Protein AF-A0A938BK61-F1 (afdb_monomer_lite)

Radius of gyration: 13.6 Å; chains: 1; bounding box: 33×34×30 Å

Structure (mmCIF, N/CA/C/O backbone):
data_AF-A0A938BK61-F1
#
_entry.id   AF-A0A938BK61-F1
#
loop_
_atom_site.group_PDB
_atom_site.id
_atom_site.type_symbol
_atom_site.label_atom_id
_atom_site.label_alt_id
_atom_site.label_comp_id
_atom_site.label_asym_id
_atom_site.label_entity_id
_atom_site.label_seq_id
_atom_site.pdbx_PDB_ins_code
_atom_site.Cartn_x
_atom_site.Cartn_y
_atom_site.Cartn_z
_atom_site.occupancy
_atom_site.B_iso_or_equiv
_atom_site.auth_seq_id
_atom_site.auth_comp_id
_atom_site.auth_asym_id
_atom_site.auth_atom_id
_atom_site.pdbx_PDB_model_num
ATOM 1 N N . MET A 1 1 ? 12.232 5.520 17.835 1.00 48.09 1 MET A N 1
ATOM 2 C CA . MET A 1 1 ? 12.488 5.554 16.378 1.00 48.09 1 MET A CA 1
ATOM 3 C C . MET A 1 1 ? 11.717 4.420 15.729 1.00 48.09 1 MET A C 1
ATOM 5 O O . MET A 1 1 ? 11.919 3.278 16.124 1.00 48.09 1 MET A O 1
ATOM 9 N N . LEU A 1 2 ? 10.822 4.713 14.784 1.00 55.28 2 LEU A N 1
ATOM 10 C CA . LEU A 1 2 ? 10.229 3.673 13.938 1.00 55.28 2 LEU A CA 1
ATOM 11 C C . LEU A 1 2 ? 11.332 3.133 13.016 1.00 55.28 2 LEU A C 1
ATOM 13 O O . LEU A 1 2 ? 12.031 3.924 12.382 1.00 55.28 2 LEU A O 1
ATOM 17 N N . LYS A 1 3 ? 11.527 1.810 12.959 1.00 64.94 3 LYS A N 1
ATOM 18 C CA . LYS A 1 3 ? 12.423 1.212 11.958 1.00 64.94 3 LYS A CA 1
ATOM 19 C C . LYS A 1 3 ? 11.828 1.481 10.574 1.00 64.94 3 LYS A C 1
ATOM 21 O O . LYS A 1 3 ? 10.653 1.202 10.346 1.00 64.94 3 LYS A O 1
ATOM 26 N N . GLY A 1 4 ? 12.615 2.056 9.670 1.00 68.25 4 GLY A N 1
ATOM 27 C CA . GLY A 1 4 ? 12.220 2.155 8.269 1.00 68.25 4 GLY A CA 1
ATOM 28 C C . GLY A 1 4 ? 12.313 0.779 7.620 1.00 68.25 4 GLY A C 1
ATOM 29 O O . GLY A 1 4 ? 13.311 0.086 7.811 1.00 68.25 4 GLY A O 1
ATOM 30 N N . HIS A 1 5 ? 11.280 0.383 6.880 1.00 81.81 5 HIS A N 1
ATOM 31 C CA . HIS A 1 5 ? 11.381 -0.765 5.985 1.00 81.81 5 HIS A CA 1
ATOM 32 C C . HIS A 1 5 ? 11.892 -0.272 4.632 1.00 81.81 5 HIS A C 1
ATOM 34 O O . HIS A 1 5 ? 11.636 0.868 4.234 1.00 81.81 5 HIS A O 1
ATOM 40 N N . GLN A 1 6 ? 12.642 -1.117 3.938 1.00 83.50 6 GLN A N 1
ATOM 41 C CA . GLN A 1 6 ? 13.102 -0.835 2.587 1.00 83.50 6 GLN A CA 1
ATOM 42 C C . GLN A 1 6 ? 12.177 -1.526 1.592 1.00 83.50 6 GLN A C 1
ATOM 44 O O . GLN A 1 6 ? 11.840 -2.698 1.758 1.00 83.50 6 GLN A O 1
ATOM 49 N N . LEU A 1 7 ? 11.771 -0.789 0.564 1.00 82.56 7 LEU A N 1
ATOM 50 C CA . LEU A 1 7 ? 11.219 -1.367 -0.648 1.00 82.56 7 LEU A CA 1
ATOM 51 C C . LEU A 1 7 ? 12.375 -1.572 -1.624 1.00 82.56 7 LEU A C 1
ATOM 53 O O . LEU A 1 7 ? 13.109 -0.628 -1.908 1.00 82.56 7 LEU A O 1
ATOM 57 N N . ALA A 1 8 ? 12.542 -2.801 -2.097 1.00 86.44 8 ALA A N 1
ATOM 58 C CA . ALA A 1 8 ? 13.594 -3.182 -3.026 1.00 86.44 8 ALA A CA 1
ATOM 59 C C . ALA A 1 8 ? 12.964 -3.732 -4.307 1.00 86.44 8 ALA A C 1
ATOM 61 O O . ALA A 1 8 ? 12.078 -4.588 -4.257 1.00 86.44 8 ALA A O 1
ATOM 62 N N . TRP A 1 9 ? 13.428 -3.231 -5.447 1.00 84.12 9 TRP A N 1
ATOM 63 C CA . TRP A 1 9 ? 13.037 -3.702 -6.767 1.00 84.12 9 TRP A CA 1
ATOM 64 C C . TRP A 1 9 ? 14.141 -4.584 -7.311 1.00 84.12 9 TRP A C 1
ATOM 66 O O . TRP A 1 9 ? 15.304 -4.181 -7.344 1.00 84.12 9 TRP A O 1
ATOM 76 N N . TYR A 1 10 ? 13.754 -5.767 -7.767 1.00 87.00 10 TYR A N 1
ATOM 77 C CA . TYR A 1 10 ? 14.651 -6.717 -8.398 1.00 87.00 10 TYR A CA 1
ATOM 78 C C . TYR A 1 10 ? 14.244 -6.901 -9.855 1.00 87.00 10 TYR A C 1
ATOM 80 O O . TYR A 1 10 ? 13.053 -6.963 -10.172 1.00 87.00 10 TYR A O 1
ATOM 88 N N . GLY A 1 11 ? 15.233 -6.974 -10.740 1.00 85.06 11 GLY A N 1
ATOM 89 C CA . GLY A 1 11 ? 15.025 -7.339 -12.132 1.00 85.06 11 GLY A CA 1
ATOM 90 C C . GLY A 1 11 ? 14.527 -8.777 -12.253 1.00 85.06 11 GLY A C 1
ATOM 91 O O . GLY A 1 11 ? 14.578 -9.562 -11.304 1.00 85.06 11 GLY A O 1
ATOM 92 N N . SER A 1 12 ? 14.088 -9.162 -13.452 1.00 86.81 12 SER A N 1
ATOM 93 C CA . SER A 1 12 ? 13.727 -10.559 -13.739 1.00 86.81 12 SER A CA 1
ATOM 94 C C . SER A 1 12 ? 14.910 -11.525 -13.590 1.00 86.81 12 SER A C 1
ATOM 96 O O . SER A 1 12 ? 14.708 -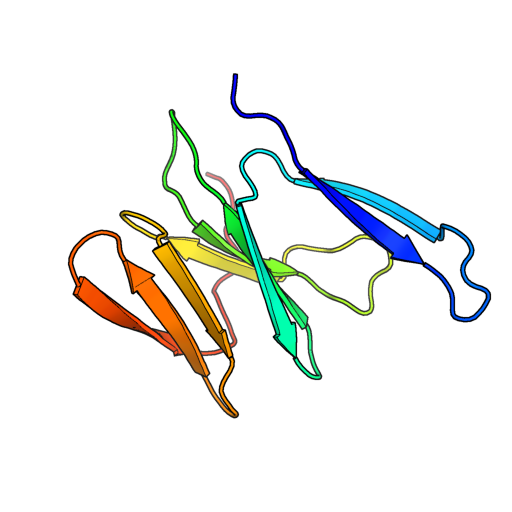12.726 -13.463 1.00 86.81 12 SER A O 1
ATOM 98 N N . ASP A 1 13 ? 16.138 -11.004 -13.605 1.00 92.56 13 ASP A N 1
ATOM 99 C CA . ASP A 1 13 ? 17.377 -11.728 -13.319 1.00 92.56 13 ASP A CA 1
ATOM 100 C C . ASP A 1 13 ? 17.688 -11.838 -11.812 1.00 92.56 13 ASP A C 1
ATOM 102 O O . ASP A 1 13 ? 18.728 -12.375 -11.433 1.00 92.56 13 ASP A O 1
ATOM 106 N N . GLY A 1 14 ? 16.804 -11.325 -10.951 1.00 90.62 14 GLY A N 1
ATOM 107 C CA . GLY A 1 14 ? 16.951 -11.337 -9.499 1.00 90.62 14 GLY A CA 1
ATOM 108 C C . GLY A 1 14 ? 17.962 -10.327 -8.961 1.00 90.62 14 GLY A C 1
ATOM 109 O O . GLY A 1 14 ? 18.261 -10.357 -7.768 1.00 90.62 14 GLY A O 1
ATOM 110 N N . LYS A 1 15 ? 18.505 -9.430 -9.794 1.00 92.06 15 LYS A N 1
ATOM 111 C CA . LYS A 1 15 ? 19.443 -8.401 -9.330 1.00 92.06 15 LYS A CA 1
ATOM 112 C C . LYS A 1 15 ? 18.710 -7.183 -8.813 1.00 92.06 15 LYS A C 1
ATOM 114 O O . LYS A 1 15 ? 17.706 -6.767 -9.382 1.00 92.06 15 LYS A O 1
ATOM 119 N N . LEU A 1 16 ? 19.251 -6.592 -7.755 1.00 88.81 16 LEU A N 1
ATOM 120 C CA . LEU A 1 16 ? 18.742 -5.345 -7.215 1.00 88.81 16 LEU A CA 1
ATOM 121 C C . LEU A 1 16 ? 18.873 -4.228 -8.259 1.00 88.81 16 LEU A C 1
ATOM 123 O O . LEU A 1 16 ? 19.964 -3.961 -8.758 1.00 88.81 16 LEU A O 1
ATOM 127 N N . VAL A 1 17 ? 17.752 -3.584 -8.566 1.00 87.31 17 VAL A N 1
ATOM 128 C CA . VAL A 1 17 ? 17.658 -2.445 -9.487 1.00 87.31 17 VAL A CA 1
ATOM 129 C C . VAL A 1 17 ? 17.591 -1.138 -8.706 1.00 87.31 17 VAL A C 1
ATOM 131 O O . VAL A 1 17 ? 18.259 -0.175 -9.066 1.00 87.31 17 VAL A O 1
ATOM 134 N N . GLN A 1 18 ? 16.798 -1.109 -7.632 1.00 84.00 18 GLN A N 1
ATOM 135 C CA . GLN A 1 18 ? 16.612 0.069 -6.790 1.00 84.00 18 GLN A CA 1
ATOM 136 C C . GLN A 1 18 ? 16.239 -0.340 -5.368 1.00 84.00 18 GLN A C 1
ATOM 138 O O . GLN A 1 18 ? 15.505 -1.306 -5.169 1.00 84.00 18 GLN A O 1
ATOM 143 N N . GLU A 1 19 ? 16.638 0.476 -4.393 1.00 85.38 19 GLU A N 1
ATOM 144 C CA . GLU A 1 19 ? 16.052 0.479 -3.053 1.00 85.38 19 GLU A CA 1
ATOM 145 C C . GLU A 1 19 ? 15.491 1.852 -2.694 1.00 85.38 19 GLU A C 1
ATOM 147 O O . GLU A 1 19 ? 16.009 2.897 -3.101 1.00 85.38 19 GLU A O 1
ATOM 152 N N . ARG A 1 20 ? 14.430 1.852 -1.891 1.00 81.38 20 ARG A N 1
ATOM 153 C CA . ARG A 1 20 ? 13.843 3.053 -1.309 1.00 81.38 20 ARG A CA 1
ATOM 154 C C . ARG A 1 20 ? 13.502 2.801 0.146 1.00 81.38 20 ARG A C 1
ATOM 156 O O . ARG A 1 20 ? 12.763 1.875 0.475 1.00 81.38 20 ARG A O 1
ATOM 163 N N . LEU A 1 21 ? 13.986 3.674 1.021 1.00 84.31 21 LEU A N 1
ATOM 164 C CA . LEU A 1 21 ? 13.539 3.688 2.405 1.00 84.31 21 LEU A CA 1
ATOM 165 C C . LEU A 1 21 ? 12.101 4.217 2.469 1.00 84.31 21 LEU A C 1
ATOM 167 O O . LEU A 1 21 ? 11.812 5.304 1.966 1.00 84.31 21 LEU A O 1
ATOM 171 N N . LEU A 1 22 ? 11.219 3.465 3.124 1.00 83.19 22 LEU A N 1
ATOM 172 C CA . LEU A 1 22 ? 9.858 3.875 3.454 1.00 83.19 22 LEU A CA 1
ATOM 173 C C . LEU A 1 22 ? 9.722 3.935 4.983 1.00 83.19 22 LEU A C 1
ATOM 175 O O . LEU A 1 22 ? 9.396 2.930 5.630 1.00 83.19 22 LEU A O 1
ATOM 179 N N . PRO A 1 23 ? 10.014 5.099 5.596 1.00 83.50 23 PRO A N 1
ATOM 180 C CA . PRO A 1 23 ? 9.867 5.283 7.031 1.00 83.50 23 PRO A CA 1
ATOM 181 C C . PRO A 1 23 ? 8.449 4.944 7.484 1.00 83.50 23 PRO A C 1
ATOM 183 O O . PRO A 1 23 ? 7.469 5.382 6.884 1.00 83.50 23 PRO A O 1
ATOM 186 N N . GLY A 1 24 ? 8.347 4.138 8.539 1.00 87.31 24 GLY A N 1
ATOM 187 C CA . GLY A 1 24 ? 7.057 3.777 9.111 1.00 87.31 24 GLY A CA 1
ATOM 188 C C . GLY A 1 24 ? 6.213 2.826 8.263 1.00 87.31 24 GLY A C 1
ATOM 189 O O . GLY A 1 24 ? 5.094 2.541 8.664 1.00 87.31 24 GLY A O 1
ATOM 190 N N . ALA A 1 25 ? 6.689 2.300 7.131 1.00 89.00 25 ALA A N 1
ATOM 191 C CA . ALA A 1 25 ? 5.953 1.254 6.419 1.00 89.00 25 ALA A CA 1
ATOM 192 C C . ALA A 1 25 ? 5.727 0.028 7.327 1.00 89.00 25 ALA A C 1
ATOM 194 O O . ALA A 1 25 ? 6.634 -0.362 8.060 1.00 89.00 25 ALA A O 1
ATOM 195 N N . THR A 1 26 ? 4.532 -0.568 7.308 1.00 89.69 26 THR A N 1
ATOM 196 C CA . THR A 1 26 ? 4.167 -1.696 8.200 1.00 89.69 26 THR A CA 1
ATOM 197 C C . THR A 1 26 ? 3.514 -2.877 7.494 1.00 89.69 26 THR A C 1
ATOM 199 O O . THR A 1 26 ? 3.612 -4.008 7.981 1.00 89.69 26 THR A O 1
ATOM 202 N N . LYS A 1 27 ? 2.803 -2.628 6.394 1.00 91.06 27 LYS A N 1
ATOM 203 C CA . LYS A 1 27 ? 2.077 -3.627 5.601 1.00 91.06 27 LYS A CA 1
ATOM 204 C C . LYS A 1 27 ? 2.049 -3.187 4.148 1.00 91.06 27 LYS A C 1
ATOM 206 O O . LYS A 1 27 ? 2.105 -1.988 3.865 1.00 91.06 27 LYS A O 1
ATOM 211 N N . MET A 1 28 ? 1.909 -4.154 3.249 1.00 92.19 28 MET A N 1
ATOM 212 C CA . MET A 1 28 ? 1.784 -3.885 1.827 1.00 92.19 28 MET A CA 1
ATOM 213 C C . MET A 1 28 ? 0.831 -4.856 1.139 1.00 92.19 28 MET A C 1
ATOM 215 O O . MET A 1 28 ? 0.652 -5.984 1.592 1.00 92.19 28 MET A O 1
ATOM 219 N N . ALA A 1 29 ? 0.275 -4.408 0.022 1.00 94.12 29 ALA A N 1
ATOM 220 C CA . ALA A 1 29 ? -0.432 -5.234 -0.943 1.00 94.12 29 ALA A CA 1
ATOM 221 C C . ALA A 1 29 ? -0.088 -4.752 -2.358 1.00 94.12 29 ALA A C 1
ATOM 223 O O . ALA A 1 29 ? 0.322 -3.60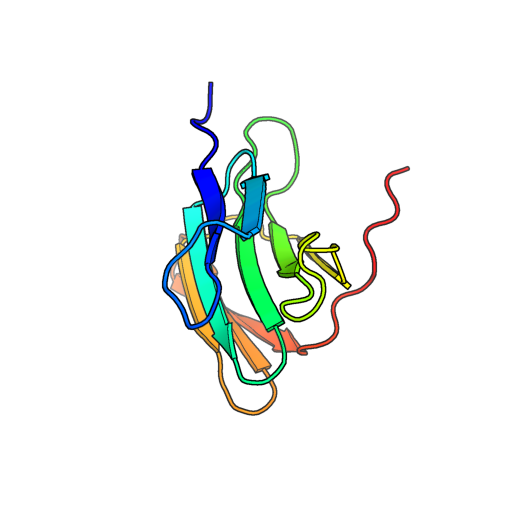8 -2.553 1.00 94.12 29 ALA A O 1
ATOM 224 N N . VAL A 1 30 ? -0.225 -5.626 -3.349 1.00 91.69 30 VAL A N 1
ATOM 225 C CA . VAL A 1 30 ? 0.136 -5.329 -4.740 1.00 91.69 30 VAL A CA 1
ATOM 226 C C . VAL A 1 30 ? -1.000 -5.707 -5.673 1.00 91.69 30 VAL A C 1
ATOM 228 O O . VAL A 1 30 ? -1.728 -6.664 -5.411 1.00 91.69 30 VAL A O 1
ATOM 231 N N . ASP A 1 31 ? -1.138 -4.965 -6.766 1.00 90.62 31 ASP A N 1
ATOM 232 C CA . ASP A 1 31 ? -2.038 -5.314 -7.861 1.00 90.62 31 ASP A CA 1
ATOM 233 C C . ASP A 1 31 ? -1.362 -5.161 -9.235 1.00 90.62 31 ASP A C 1
ATOM 235 O O . ASP A 1 31 ? -0.145 -4.961 -9.373 1.00 90.62 31 ASP A O 1
ATOM 239 N N . SER A 1 32 ? -2.161 -5.306 -10.290 1.00 87.31 32 SER A N 1
ATOM 240 C CA . SER A 1 32 ? -1.717 -5.161 -11.674 1.00 87.31 32 SER A CA 1
ATOM 241 C C . SER A 1 32 ? -1.183 -3.771 -12.006 1.00 87.31 32 SER A C 1
ATOM 243 O O . SER A 1 32 ? -0.484 -3.652 -13.008 1.00 87.31 32 SER A O 1
ATOM 245 N N . ASP A 1 33 ? -1.398 -2.758 -11.166 1.00 84.62 33 ASP A N 1
ATOM 246 C CA . ASP A 1 33 ? -1.134 -1.361 -11.510 1.00 84.62 33 ASP A CA 1
ATOM 247 C C . ASP A 1 33 ? -0.322 -0.601 -10.452 1.00 84.62 33 ASP A C 1
ATOM 249 O O . ASP A 1 33 ? 0.075 0.537 -10.693 1.00 84.62 33 ASP A O 1
ATOM 253 N N . GLY A 1 34 ? -0.052 -1.173 -9.278 1.00 88.25 34 GLY A N 1
ATOM 254 C CA . GLY A 1 34 ? 0.743 -0.493 -8.260 1.00 88.25 34 GLY A CA 1
ATOM 255 C C . GLY A 1 34 ? 1.084 -1.321 -7.028 1.00 88.25 34 GLY A C 1
ATOM 256 O O . GLY A 1 34 ? 0.669 -2.469 -6.861 1.00 88.25 34 GLY A O 1
ATOM 257 N N . VAL A 1 35 ? 1.860 -0.686 -6.150 1.00 91.31 35 VAL A N 1
ATOM 258 C CA . VAL A 1 35 ? 2.160 -1.180 -4.802 1.00 91.31 35 VAL A CA 1
ATOM 259 C C . VAL A 1 35 ? 1.465 -0.270 -3.802 1.00 91.31 35 VAL A C 1
ATOM 261 O O . VAL A 1 35 ? 1.585 0.950 -3.881 1.00 91.31 35 VAL A O 1
ATOM 264 N N . TRP A 1 36 ? 0.753 -0.857 -2.853 1.00 94.00 36 TRP A N 1
ATOM 265 C CA . TRP A 1 36 ? 0.073 -0.146 -1.781 1.00 94.00 36 TRP A CA 1
ATOM 266 C C . TRP A 1 36 ? 0.780 -0.417 -0.468 1.00 94.00 36 TRP A C 1
ATOM 268 O O . TRP A 1 36 ? 1.061 -1.570 -0.144 1.00 94.00 36 TRP A O 1
ATOM 278 N N . VAL A 1 37 ? 1.075 0.638 0.284 1.00 92.44 37 VAL A N 1
ATOM 279 C CA . VAL A 1 37 ? 1.851 0.559 1.522 1.00 92.44 37 VAL A CA 1
ATOM 280 C C . VAL A 1 37 ? 1.132 1.333 2.613 1.00 92.44 37 VAL A C 1
ATOM 282 O O . VAL A 1 37 ? 0.810 2.506 2.437 1.00 92.44 37 VAL A O 1
ATOM 285 N N . MET A 1 38 ? 0.917 0.687 3.756 1.00 92.06 38 MET A N 1
ATOM 286 C CA . MET A 1 38 ? 0.495 1.387 4.965 1.00 92.06 38 MET A CA 1
ATOM 287 C C . MET A 1 38 ? 1.723 1.918 5.692 1.00 92.06 38 MET A C 1
ATOM 289 O O . MET A 1 38 ? 2.648 1.154 5.983 1.00 92.06 38 MET A O 1
ATOM 293 N N . THR A 1 39 ? 1.722 3.211 5.997 1.00 88.69 39 THR A N 1
ATOM 294 C CA . THR A 1 39 ? 2.747 3.868 6.804 1.00 88.69 39 THR A CA 1
ATOM 295 C C . THR A 1 39 ? 2.153 4.339 8.123 1.00 88.69 39 THR A C 1
ATOM 297 O O . THR A 1 39 ? 1.069 4.915 8.151 1.00 88.69 39 THR A O 1
ATOM 300 N N . VAL A 1 40 ? 2.858 4.086 9.223 1.00 87.06 40 VAL A N 1
ATOM 301 C CA . VAL A 1 40 ? 2.564 4.647 10.544 1.00 87.06 40 VAL A CA 1
ATOM 302 C C . VAL A 1 40 ? 3.524 5.780 10.843 1.00 87.06 40 VAL A C 1
ATOM 304 O O . VAL A 1 40 ? 4.713 5.699 10.536 1.00 87.06 40 VAL A O 1
ATOM 307 N N . SER A 1 41 ? 3.022 6.825 11.486 1.00 84.25 41 SER A N 1
ATOM 308 C CA . SER A 1 41 ? 3.852 7.909 11.996 1.00 84.25 41 SER A CA 1
ATOM 309 C C . SER A 1 41 ? 3.516 8.179 13.456 1.00 84.25 41 SER A C 1
ATOM 311 O O . SER A 1 41 ? 2.365 8.094 13.868 1.00 84.25 41 SER A O 1
ATOM 313 N N . SER A 1 42 ? 4.542 8.485 14.251 1.00 78.12 42 SER A N 1
ATOM 314 C CA . SER A 1 42 ? 4.382 8.916 15.644 1.00 78.12 42 SER A CA 1
ATOM 315 C C . SER A 1 42 ? 4.180 10.427 15.778 1.00 78.12 42 SER A C 1
ATOM 317 O O . SER A 1 42 ? 3.937 10.908 16.878 1.00 78.12 42 SER A O 1
ATOM 319 N N . THR A 1 43 ? 4.353 11.185 14.692 1.00 78.81 43 THR A N 1
ATOM 320 C CA . THR A 1 43 ? 4.327 12.660 14.693 1.00 78.81 43 THR A CA 1
ATOM 321 C C . THR A 1 43 ? 3.456 13.254 13.585 1.00 78.81 43 THR A C 1
ATOM 323 O O . THR A 1 43 ? 3.321 14.469 13.505 1.00 78.81 43 THR A O 1
ATOM 326 N N . ALA A 1 44 ? 2.888 12.423 12.713 1.00 79.81 44 ALA A N 1
ATOM 327 C CA . ALA A 1 44 ? 2.014 12.815 11.612 1.00 79.81 44 ALA A CA 1
ATOM 328 C C . ALA A 1 44 ? 0.907 11.766 11.438 1.00 79.81 44 ALA A C 1
ATOM 330 O O . ALA A 1 44 ? 0.934 10.720 12.088 1.00 79.81 44 ALA A O 1
ATOM 331 N N . SER A 1 45 ? -0.040 12.021 10.537 1.00 83.25 45 SER A N 1
ATOM 332 C CA . SER A 1 45 ? -1.059 11.033 10.182 1.00 83.25 45 SER A CA 1
ATOM 333 C C . SER A 1 45 ? -0.425 9.791 9.556 1.00 83.25 45 SER A C 1
ATOM 335 O O . SER A 1 45 ? 0.493 9.893 8.736 1.00 83.25 45 SER A O 1
ATOM 337 N N . SER A 1 46 ? -0.933 8.619 9.937 1.00 89.12 46 SER A N 1
ATOM 338 C CA . SER A 1 46 ? -0.663 7.371 9.220 1.00 89.12 46 SER A CA 1
ATOM 339 C C . SER A 1 46 ? -1.339 7.428 7.850 1.00 89.12 46 SER A C 1
ATOM 341 O O . SER A 1 46 ? -2.317 8.154 7.678 1.00 89.12 46 SER A O 1
ATOM 343 N N . ASN A 1 47 ? -0.823 6.700 6.859 1.00 91.56 47 ASN A N 1
ATOM 344 C CA . ASN A 1 47 ? -1.332 6.796 5.491 1.00 91.56 47 ASN A CA 1
ATOM 345 C C . ASN A 1 47 ? -1.396 5.445 4.779 1.00 91.56 47 ASN A C 1
ATOM 347 O O . ASN A 1 47 ? -0.562 4.568 5.000 1.00 91.56 47 ASN A O 1
ATOM 351 N N . LEU A 1 48 ? -2.348 5.324 3.856 1.00 93.44 48 LEU A N 1
ATOM 352 C CA . LEU A 1 48 ? -2.365 4.339 2.783 1.00 93.44 48 LEU A CA 1
ATOM 353 C C . LEU A 1 48 ? -1.777 5.000 1.538 1.00 93.44 48 LEU A C 1
ATOM 355 O O . LEU A 1 48 ? -2.469 5.760 0.864 1.00 93.44 48 LEU A O 1
ATOM 359 N N . ALA A 1 49 ? -0.515 4.726 1.232 1.00 91.88 49 ALA A N 1
ATOM 360 C CA . ALA A 1 49 ? 0.156 5.271 0.061 1.00 91.88 49 ALA A CA 1
ATOM 361 C C . ALA A 1 49 ? 0.089 4.310 -1.126 1.00 91.88 49 ALA A C 1
ATOM 363 O O . ALA A 1 49 ? 0.282 3.102 -0.965 1.00 91.88 49 ALA A O 1
ATOM 364 N N . ARG A 1 50 ? -0.106 4.858 -2.327 1.00 92.94 50 ARG A N 1
ATOM 365 C CA . ARG A 1 50 ? 0.065 4.128 -3.585 1.00 92.94 50 ARG A CA 1
ATOM 366 C C . ARG A 1 50 ? 1.376 4.548 -4.236 1.00 92.94 50 ARG A C 1
ATOM 368 O O . ARG A 1 50 ? 1.630 5.738 -4.413 1.00 92.94 50 ARG A O 1
ATOM 375 N N . LEU A 1 51 ? 2.183 3.569 -4.615 1.00 88.94 51 LEU A N 1
ATOM 376 C CA . LEU A 1 51 ? 3.450 3.752 -5.309 1.00 88.94 51 LEU A CA 1
ATOM 377 C C . LEU A 1 51 ? 3.335 3.252 -6.749 1.00 88.94 51 LEU A C 1
ATOM 379 O O . LEU A 1 51 ? 2.691 2.230 -7.021 1.00 88.94 51 LEU A O 1
ATOM 383 N N . ASN A 1 52 ? 3.994 3.953 -7.667 1.00 85.00 52 ASN A N 1
ATOM 384 C CA . ASN A 1 52 ? 4.172 3.507 -9.038 1.00 85.00 52 ASN A CA 1
ATOM 385 C C . ASN A 1 52 ? 5.110 2.298 -9.051 1.00 85.00 52 ASN A C 1
ATOM 387 O O . ASN A 1 52 ? 6.262 2.397 -8.633 1.00 85.00 52 ASN A O 1
ATOM 391 N N . LYS A 1 53 ? 4.621 1.157 -9.540 1.00 76.62 53 LYS A N 1
ATOM 392 C CA . LYS A 1 53 ? 5.421 -0.071 -9.606 1.00 76.62 53 LYS A CA 1
ATOM 393 C C . LYS A 1 53 ? 6.356 -0.139 -10.815 1.00 76.62 53 LYS A C 1
ATOM 395 O O . LYS A 1 53 ? 7.297 -0.922 -10.790 1.00 76.62 53 LYS A O 1
ATOM 400 N N . TYR A 1 54 ? 6.066 0.628 -11.867 1.00 72.94 54 TYR A N 1
ATOM 401 C CA . TYR A 1 54 ? 6.816 0.618 -13.128 1.00 72.94 54 TYR A CA 1
ATOM 402 C C . TYR A 1 54 ? 7.980 1.596 -13.111 1.00 72.94 54 TYR A C 1
ATOM 404 O O . TYR A 1 54 ? 8.973 1.406 -13.809 1.00 72.94 54 TYR A O 1
ATOM 412 N N . ALA A 1 55 ? 7.861 2.648 -12.307 1.00 63.50 55 ALA A N 1
ATOM 413 C CA . ALA A 1 55 ? 8.991 3.496 -12.031 1.00 63.50 55 ALA A CA 1
ATOM 414 C C . ALA A 1 55 ? 9.884 2.741 -11.045 1.00 63.50 55 ALA A C 1
ATOM 416 O O . ALA A 1 55 ? 9.512 2.550 -9.887 1.00 63.50 55 ALA A O 1
ATOM 417 N N . ASN A 1 56 ? 11.089 2.366 -11.474 1.00 66.06 56 ASN A N 1
ATOM 418 C CA . ASN A 1 56 ? 12.165 1.911 -10.584 1.00 66.06 56 ASN A CA 1
ATOM 419 C C . ASN A 1 56 ? 12.594 3.007 -9.577 1.00 66.06 56 ASN A C 1
ATOM 421 O O . ASN A 1 56 ? 13.695 2.958 -9.062 1.00 66.06 56 ASN A O 1
ATOM 425 N N . SER A 1 57 ? 11.771 4.027 -9.328 1.00 65.25 57 SER A N 1
ATOM 426 C CA . SER A 1 57 ? 11.903 5.073 -8.314 1.00 65.25 57 SER A CA 1
ATOM 427 C C . SER A 1 57 ? 10.838 4.953 -7.209 1.00 65.25 57 SER A C 1
ATOM 429 O O . SER A 1 57 ? 10.945 5.598 -6.159 1.00 65.25 57 SER A O 1
ATOM 431 N N . GLY A 1 58 ? 9.795 4.135 -7.415 1.00 67.88 58 GLY A N 1
ATOM 432 C CA . GLY A 1 58 ? 8.685 3.985 -6.477 1.00 67.88 58 GLY A CA 1
ATOM 433 C C . GLY A 1 58 ? 7.926 5.285 -6.234 1.00 67.88 58 GLY A C 1
ATOM 434 O O . GLY A 1 58 ? 7.608 5.581 -5.084 1.00 67.88 58 GLY A O 1
ATOM 435 N N . ASP A 1 59 ? 7.712 6.095 -7.274 1.00 81.31 59 ASP A N 1
ATOM 436 C CA . ASP A 1 59 ? 7.054 7.402 -7.161 1.00 81.31 59 ASP A CA 1
ATOM 437 C C . ASP A 1 59 ? 5.720 7.303 -6.419 1.00 81.31 59 ASP A C 1
ATOM 439 O O . ASP A 1 59 ? 4.918 6.403 -6.672 1.00 81.31 59 ASP A O 1
ATOM 443 N N . PHE A 1 60 ? 5.466 8.246 -5.511 1.00 85.69 60 PHE A N 1
ATOM 444 C CA . PHE A 1 60 ? 4.181 8.327 -4.831 1.00 85.69 60 PHE A CA 1
ATOM 445 C C . PHE A 1 60 ? 3.120 8.811 -5.817 1.00 85.69 60 PHE A C 1
ATOM 447 O O . PHE A 1 60 ? 3.218 9.906 -6.362 1.00 85.69 60 PHE A O 1
ATOM 454 N N . LEU A 1 61 ? 2.093 7.991 -6.016 1.00 88.31 61 LEU A N 1
ATOM 455 C CA . LEU A 1 61 ? 0.915 8.336 -6.809 1.00 88.31 61 LEU A CA 1
ATOM 456 C C . LEU A 1 61 ? -0.140 9.065 -5.971 1.00 88.31 61 LEU A C 1
ATOM 458 O O . LEU A 1 61 ? -1.015 9.723 -6.520 1.00 88.31 61 LEU A O 1
ATOM 462 N N . GLY A 1 62 ? -0.046 8.958 -4.646 1.00 90.56 62 GLY A N 1
ATOM 463 C CA . GLY A 1 62 ? -0.926 9.627 -3.699 1.00 90.56 62 GLY A CA 1
ATOM 464 C C . GLY A 1 62 ? -1.084 8.835 -2.410 1.00 90.56 62 GLY A C 1
ATOM 465 O O . GLY A 1 62 ? -0.509 7.749 -2.265 1.00 90.56 62 GLY A O 1
ATOM 466 N N . ALA A 1 63 ? -1.867 9.374 -1.476 1.00 92.44 63 ALA A N 1
ATOM 467 C CA . ALA A 1 63 ? -2.224 8.646 -0.268 1.00 92.44 63 ALA A CA 1
ATOM 468 C C . ALA A 1 63 ?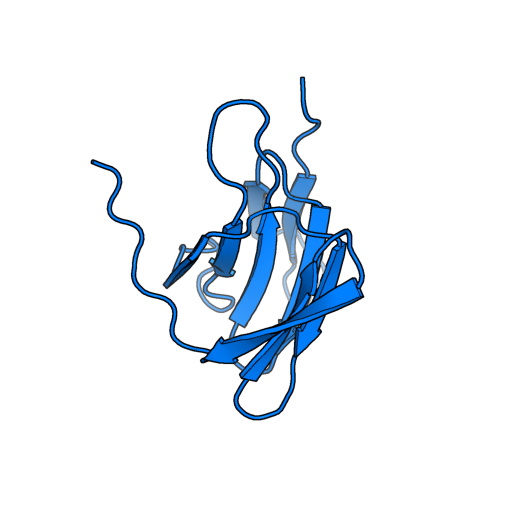 -3.599 9.022 0.295 1.00 92.44 63 ALA A C 1
ATOM 470 O O . ALA A 1 63 ? -4.099 10.123 0.073 1.00 92.44 63 ALA A O 1
ATOM 471 N N . TYR A 1 64 ? -4.172 8.102 1.068 1.00 92.81 64 TYR A N 1
ATOM 472 C CA . TYR A 1 64 ? -5.291 8.379 1.964 1.00 92.81 64 TYR A CA 1
ATOM 473 C C . TYR A 1 64 ? -4.792 8.463 3.408 1.00 92.81 64 TYR A C 1
ATOM 475 O O . TYR A 1 64 ? -3.980 7.620 3.802 1.00 92.81 64 TYR A O 1
ATOM 483 N N . PRO A 1 65 ? -5.280 9.417 4.216 1.00 90.62 65 PRO A N 1
ATOM 484 C CA . PRO A 1 65 ? -5.029 9.394 5.647 1.00 90.62 65 PRO A CA 1
ATOM 485 C C . PRO A 1 65 ? -5.706 8.168 6.269 1.00 90.62 65 PRO A C 1
ATOM 487 O O . PRO A 1 65 ? -6.854 7.848 5.957 1.00 90.62 65 PRO A O 1
ATOM 490 N N . LEU A 1 66 ? -4.985 7.496 7.160 1.00 88.25 66 LEU A N 1
ATOM 491 C CA . LEU A 1 66 ? -5.476 6.387 7.968 1.00 88.25 66 LEU A CA 1
ATOM 492 C C . LEU A 1 66 ? -5.425 6.790 9.444 1.00 88.25 66 LEU A C 1
ATOM 494 O O . LEU A 1 66 ? -4.357 7.197 9.908 1.00 88.25 66 LEU A O 1
ATOM 498 N N . PRO A 1 67 ? -6.519 6.644 10.208 1.00 78.00 67 PRO A N 1
ATOM 499 C CA . PRO A 1 67 ? -6.481 6.918 11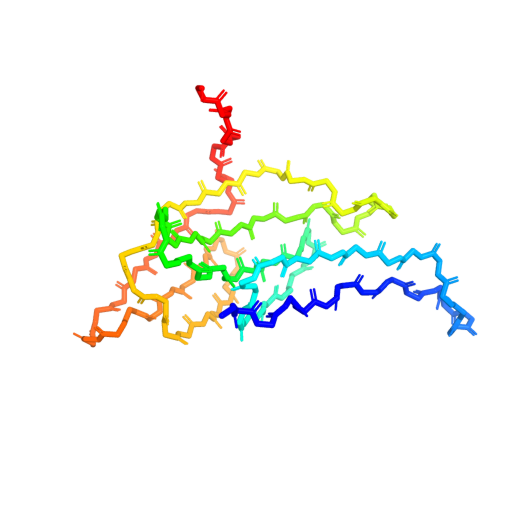.639 1.00 78.00 67 PRO A CA 1
ATOM 500 C C . PRO A 1 67 ? -5.620 5.887 12.382 1.00 78.00 67 PRO A C 1
ATOM 502 O O . PRO A 1 67 ? -4.741 6.271 13.154 1.00 78.00 67 PRO A O 1
ATOM 505 N N . ALA A 1 68 ? -5.796 4.590 12.093 1.00 82.94 68 ALA A N 1
ATOM 506 C CA . ALA A 1 68 ? -4.987 3.531 12.694 1.00 82.94 68 ALA A CA 1
ATOM 507 C C . ALA A 1 68 ? -4.876 2.266 11.808 1.00 82.94 68 ALA A C 1
ATOM 509 O O . ALA A 1 68 ? -5.794 1.452 11.762 1.00 82.94 68 ALA A O 1
ATOM 510 N N . PRO A 1 69 ? -3.763 2.050 11.089 1.00 82.44 69 PRO A N 1
ATOM 511 C CA . PRO A 1 69 ? -3.643 0.943 10.137 1.00 82.44 69 PRO A CA 1
ATOM 512 C C . PRO A 1 69 ? -3.535 -0.431 10.819 1.00 82.44 69 PRO A C 1
ATOM 514 O O . PRO A 1 69 ? -2.614 -0.668 11.602 1.00 82.44 69 PRO A O 1
ATOM 517 N N . GLY A 1 70 ? -4.422 -1.363 10.458 1.00 88.12 70 GLY A N 1
ATOM 518 C CA . GLY A 1 70 ? -4.389 -2.766 10.890 1.00 88.12 70 GLY A CA 1
ATOM 519 C C . GLY A 1 70 ? -3.951 -3.721 9.775 1.00 88.12 70 GLY A C 1
ATOM 520 O O . GLY A 1 70 ? -2.845 -4.272 9.811 1.00 88.12 70 GLY A O 1
ATOM 521 N N . ALA A 1 71 ? -4.801 -3.903 8.761 1.00 91.31 71 ALA A N 1
ATOM 522 C CA . ALA A 1 71 ? -4.554 -4.796 7.622 1.00 91.31 71 ALA A CA 1
ATOM 523 C C . ALA A 1 71 ? -5.005 -4.174 6.292 1.00 91.31 71 ALA A C 1
ATOM 525 O O . ALA A 1 71 ? -5.807 -3.245 6.279 1.00 91.31 71 ALA A O 1
ATOM 526 N N . ILE A 1 72 ? -4.487 -4.697 5.178 1.00 94.25 72 ILE A N 1
ATOM 527 C CA . ILE A 1 72 ? -4.799 -4.234 3.822 1.00 94.25 72 ILE A CA 1
ATOM 528 C C . ILE A 1 72 ? -5.062 -5.423 2.894 1.00 94.25 72 ILE A C 1
ATOM 530 O O . ILE A 1 72 ? -4.328 -6.411 2.925 1.00 94.25 72 ILE A O 1
ATOM 534 N N . ALA A 1 73 ? -6.075 -5.295 2.040 1.00 95.44 73 ALA A N 1
ATOM 535 C CA . ALA A 1 73 ? -6.341 -6.185 0.916 1.00 95.44 73 ALA A CA 1
ATOM 536 C C . ALA A 1 73 ? -6.735 -5.372 -0.325 1.00 95.44 73 ALA A C 1
ATOM 538 O O . ALA A 1 73 ? -7.252 -4.260 -0.216 1.00 95.44 73 ALA A O 1
ATOM 539 N N . ILE A 1 74 ? -6.503 -5.925 -1.516 1.00 95.81 74 ILE A N 1
ATOM 540 C CA . ILE A 1 74 ? -6.852 -5.267 -2.780 1.00 95.81 74 ILE A CA 1
ATOM 541 C C . ILE A 1 74 ? -7.880 -6.107 -3.530 1.00 95.81 74 ILE A C 1
ATOM 543 O O . ILE A 1 74 ? -7.656 -7.287 -3.792 1.00 95.81 74 ILE A O 1
ATOM 547 N N . GLY A 1 75 ? -9.002 -5.477 -3.874 1.00 93.12 75 GLY A N 1
ATOM 548 C CA . GLY A 1 75 ? -10.014 -6.019 -4.776 1.00 93.12 75 GLY A CA 1
ATOM 549 C C . GLY A 1 75 ? -9.826 -5.524 -6.212 1.00 93.12 75 GLY A C 1
ATOM 550 O O . GLY A 1 75 ? -8.854 -4.840 -6.541 1.00 93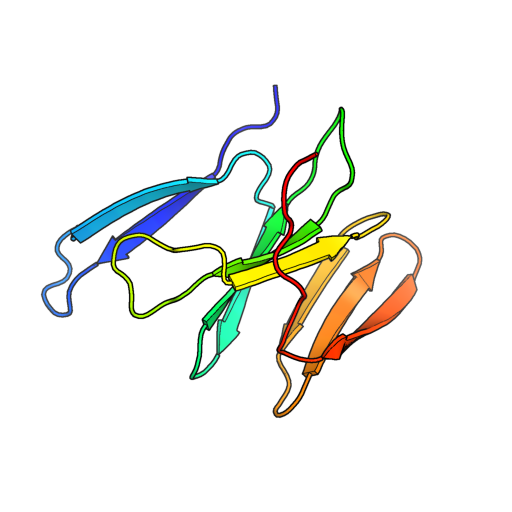.12 75 GLY A O 1
ATOM 551 N N . ALA A 1 76 ? -10.784 -5.839 -7.086 1.00 90.25 76 ALA A N 1
ATOM 552 C CA . ALA A 1 76 ? -10.725 -5.438 -8.493 1.00 90.25 76 ALA A CA 1
ATOM 553 C C . ALA A 1 76 ? -10.671 -3.905 -8.656 1.00 90.25 76 ALA A C 1
ATOM 555 O O . ALA A 1 76 ? -9.757 -3.381 -9.293 1.00 90.25 76 ALA A O 1
ATOM 556 N N . SER A 1 77 ? -11.593 -3.186 -8.013 1.00 92.12 77 SER A N 1
ATOM 557 C CA . SER A 1 77 ? -11.751 -1.726 -8.125 1.00 92.12 77 SER A CA 1
ATOM 558 C C . SER A 1 77 ? -11.255 -0.936 -6.916 1.00 92.12 77 SER A C 1
ATOM 560 O O . SER A 1 77 ? -11.063 0.275 -7.020 1.00 92.12 77 SER A O 1
ATOM 562 N N . SER A 1 78 ? -11.044 -1.610 -5.787 1.00 95.25 78 SER A N 1
ATOM 563 C CA . SER A 1 78 ? -10.952 -0.952 -4.484 1.00 95.25 78 SER A CA 1
ATOM 564 C C . SER A 1 78 ? -9.836 -1.527 -3.623 1.00 95.25 78 SER A C 1
ATOM 566 O O . SER A 1 78 ? -9.361 -2.646 -3.845 1.00 95.25 78 SER A O 1
ATOM 568 N N . VAL A 1 79 ? -9.441 -0.756 -2.619 1.00 95.56 79 VAL A N 1
ATOM 569 C CA . VAL A 1 79 ? -8.527 -1.165 -1.555 1.00 95.56 79 VAL A CA 1
ATOM 570 C C . VAL A 1 79 ? -9.304 -1.194 -0.251 1.00 95.56 79 VAL A C 1
ATOM 572 O O . VAL A 1 79 ? -9.963 -0.220 0.102 1.00 95.56 79 VAL A O 1
ATOM 575 N N . TRP A 1 80 ? -9.220 -2.311 0.456 1.00 95.12 80 TRP A N 1
ATOM 576 C CA . TRP A 1 80 ? -9.900 -2.529 1.723 1.00 95.12 80 TRP A CA 1
ATOM 577 C C . TRP A 1 80 ? -8.882 -2.436 2.848 1.00 95.12 80 TRP A C 1
ATOM 579 O O . TRP A 1 80 ? -7.862 -3.133 2.822 1.00 95.12 80 TRP A O 1
ATOM 589 N N . VAL A 1 81 ? -9.149 -1.576 3.825 1.00 93.81 81 VAL A N 1
ATOM 590 C CA . VAL A 1 81 ? -8.289 -1.392 4.997 1.00 93.81 81 VAL A CA 1
ATOM 591 C C . VAL A 1 81 ? -9.083 -1.705 6.249 1.00 93.81 81 VAL A C 1
ATOM 593 O O . VAL A 1 81 ? -10.166 -1.165 6.453 1.00 93.81 81 VAL A O 1
ATOM 596 N N . VAL A 1 82 ? -8.516 -2.556 7.096 1.00 91.25 82 VAL A N 1
ATOM 597 C CA . VAL A 1 82 ? -9.011 -2.775 8.455 1.00 91.25 82 VAL A CA 1
ATOM 598 C C . VAL A 1 82 ? -8.278 -1.807 9.371 1.00 91.25 82 VAL A C 1
ATOM 600 O O . VAL A 1 82 ? -7.044 -1.836 9.439 1.00 91.25 82 VAL A O 1
ATOM 603 N N . GLU A 1 83 ? -9.030 -0.954 10.055 1.00 86.06 83 GLU A N 1
ATOM 604 C CA . GLU A 1 83 ? -8.525 -0.072 11.102 1.00 86.06 83 GLU A CA 1
ATOM 605 C C . GLU A 1 83 ? -8.363 -0.848 12.420 1.00 86.06 83 GLU A C 1
ATOM 607 O O . GLU A 1 83 ? -9.072 -1.829 12.662 1.00 86.06 83 GLU A O 1
ATOM 612 N N . SER A 1 84 ? -7.446 -0.438 13.302 1.00 72.94 84 SER A N 1
ATOM 613 C CA . SER A 1 84 ? -7.384 -1.016 14.649 1.00 72.94 84 SER A CA 1
ATOM 614 C C . SER A 1 84 ? -8.631 -0.614 15.454 1.00 72.94 84 SER A C 1
ATOM 616 O O . SER A 1 84 ? -8.668 0.463 16.042 1.00 72.94 84 SER A O 1
ATOM 618 N N . GLY A 1 85 ? -9.658 -1.465 15.450 1.00 70.00 85 GLY A N 1
ATOM 619 C CA . GLY A 1 85 ? -10.944 -1.207 16.114 1.00 70.00 85 GLY A CA 1
ATOM 620 C C . GLY A 1 85 ? -12.166 -1.755 15.371 1.00 70.00 85 GLY A C 1
ATOM 621 O O . GLY A 1 85 ? -13.254 -1.216 15.529 1.00 70.00 85 GLY A O 1
ATOM 622 N N . ASP A 1 86 ? -11.979 -2.786 14.541 1.00 76.62 86 ASP A N 1
ATOM 623 C CA . ASP A 1 86 ? -13.030 -3.511 13.807 1.00 76.62 86 ASP A CA 1
ATOM 624 C C . ASP A 1 86 ? -13.803 -2.703 12.746 1.00 76.62 86 ASP A C 1
ATOM 626 O O . ASP A 1 86 ? -14.840 -3.146 12.252 1.00 76.62 86 ASP A O 1
ATOM 630 N N . VAL A 1 87 ? -13.278 -1.546 12.328 1.00 89.06 87 VAL A N 1
ATOM 631 C CA . VAL A 1 87 ? -13.823 -0.774 11.199 1.00 89.06 87 VAL A CA 1
ATOM 632 C C . VAL A 1 87 ? -13.114 -1.164 9.904 1.00 89.06 87 VAL A C 1
ATOM 634 O O . VAL A 1 87 ? -11.885 -1.241 9.847 1.00 89.06 87 VAL A O 1
ATOM 637 N N . ILE A 1 88 ? -13.897 -1.382 8.847 1.00 91.06 88 ILE A N 1
ATOM 638 C CA . ILE A 1 88 ? -13.403 -1.637 7.493 1.00 91.06 88 ILE A CA 1
ATOM 639 C C . ILE A 1 88 ? -13.717 -0.422 6.622 1.00 91.06 88 ILE A C 1
ATOM 641 O O . ILE A 1 88 ? -14.876 -0.030 6.495 1.00 91.06 88 ILE A O 1
ATOM 645 N N . HIS A 1 89 ? -12.687 0.131 5.988 1.00 91.88 89 HIS A N 1
ATOM 646 C CA . HIS A 1 89 ? -12.806 1.216 5.018 1.00 91.88 89 HIS A CA 1
ATOM 647 C C . HIS A 1 89 ? -12.561 0.695 3.605 1.00 91.88 89 HIS A C 1
ATOM 649 O O . HIS A 1 89 ? -11.630 -0.083 3.370 1.00 91.88 89 HIS A O 1
ATOM 655 N N . GLU A 1 90 ? -13.368 1.165 2.659 1.00 94.25 90 GLU A N 1
ATOM 656 C CA . GLU A 1 90 ? -13.156 0.964 1.229 1.00 94.25 90 GLU A CA 1
ATOM 657 C C . GLU A 1 90 ? -12.622 2.258 0.607 1.00 94.25 90 GLU A C 1
ATOM 659 O O . GLU A 1 90 ? -13.222 3.325 0.737 1.00 94.25 90 GLU A O 1
ATOM 664 N N . TYR A 1 91 ? -11.499 2.156 -0.099 1.00 93.81 91 TYR A N 1
ATOM 665 C CA . TYR A 1 91 ? -10.892 3.257 -0.835 1.00 93.81 91 TYR A CA 1
ATOM 666 C C . TYR A 1 91 ? -10.864 2.955 -2.331 1.00 93.81 91 TYR A C 1
ATOM 668 O O . TYR A 1 91 ? -10.580 1.832 -2.754 1.00 93.81 91 TYR A O 1
ATOM 676 N N . GLY A 1 92 ? -11.084 3.983 -3.149 1.00 94.56 92 GLY A N 1
ATOM 677 C CA . GLY A 1 92 ? -10.810 3.903 -4.581 1.00 94.56 92 GLY A CA 1
ATOM 678 C C . GLY A 1 92 ? -9.312 3.738 -4.859 1.00 94.56 92 GLY A C 1
ATOM 679 O O . GLY A 1 92 ? -8.458 4.093 -4.048 1.00 94.56 92 GLY A O 1
ATOM 680 N N . LYS A 1 93 ? -8.962 3.226 -6.042 1.00 92.62 93 LYS A N 1
ATOM 681 C CA . LYS A 1 93 ? -7.552 3.000 -6.405 1.00 92.62 93 LYS A CA 1
ATOM 682 C C . LYS A 1 93 ? -6.777 4.259 -6.805 1.00 92.62 93 LYS A C 1
ATOM 684 O O . LYS A 1 93 ? -5.577 4.174 -7.054 1.00 92.62 93 LYS A O 1
ATOM 689 N N . THR A 1 94 ? -7.416 5.422 -6.851 1.00 92.31 94 THR A N 1
ATOM 690 C CA . THR A 1 94 ? -6.805 6.673 -7.320 1.00 92.31 94 THR A CA 1
ATOM 691 C C . THR A 1 94 ? -6.762 7.685 -6.175 1.00 92.31 94 THR A C 1
ATOM 693 O O . THR A 1 94 ? -7.635 8.551 -6.096 1.00 92.31 94 THR A O 1
ATOM 696 N N . PRO A 1 95 ? -5.795 7.561 -5.247 1.00 91.25 95 PRO A N 1
ATOM 697 C CA . PRO A 1 95 ? -5.643 8.534 -4.179 1.00 91.25 95 PRO A CA 1
ATOM 698 C C . PRO A 1 95 ? -5.217 9.886 -4.747 1.00 91.25 95 PRO A C 1
ATOM 700 O O . PRO A 1 95 ? -4.556 9.961 -5.783 1.00 91.25 95 PRO A O 1
ATOM 703 N N . ALA A 1 96 ? -5.563 10.957 -4.038 1.00 87.00 96 ALA A N 1
ATOM 704 C CA . ALA A 1 96 ? -5.038 12.274 -4.357 1.00 87.00 96 ALA A CA 1
ATOM 705 C C . ALA A 1 96 ? -3.530 12.324 -4.065 1.00 87.00 96 ALA A C 1
ATOM 707 O O . ALA A 1 96 ? -3.049 11.733 -3.090 1.00 87.00 96 ALA A O 1
ATOM 708 N N . LEU A 1 97 ? -2.789 13.060 -4.896 1.00 78.25 97 LEU A N 1
ATOM 709 C CA . LEU A 1 97 ? -1.406 13.409 -4.594 1.00 78.25 97 LEU A CA 1
ATOM 710 C C . LEU A 1 97 ? -1.380 14.188 -3.280 1.00 78.25 97 LEU A C 1
ATOM 712 O O . LEU A 1 97 ? -2.058 15.205 -3.139 1.00 78.25 97 LEU A O 1
ATOM 716 N N . VAL A 1 98 ? -0.584 13.718 -2.323 1.00 62.72 98 VAL A N 1
ATOM 717 C CA . VAL A 1 98 ? -0.317 14.493 -1.115 1.00 62.72 98 VAL A CA 1
ATOM 718 C C . VAL A 1 98 ? 0.724 15.537 -1.490 1.00 62.72 98 VAL A C 1
ATOM 720 O O . VAL A 1 98 ? 1.918 15.250 -1.521 1.00 62.72 98 VAL A O 1
ATOM 723 N N . THR A 1 99 ? 0.280 16.746 -1.819 1.00 46.88 99 THR A N 1
ATOM 724 C CA . THR A 1 99 ? 1.170 17.905 -1.816 1.00 46.88 99 THR A CA 1
ATOM 725 C C . THR A 1 99 ? 1.424 18.255 -0.357 1.00 46.88 99 THR A C 1
ATOM 727 O O . THR A 1 99 ? 0.499 18.639 0.356 1.00 46.88 99 THR A O 1
ATOM 730 N N . SER A 1 100 ? 2.650 18.055 0.121 1.00 46.56 100 SER A N 1
ATOM 731 C CA . SER A 1 100 ? 3.068 18.594 1.415 1.00 46.56 100 SER A CA 1
ATOM 732 C C . SER A 1 100 ? 2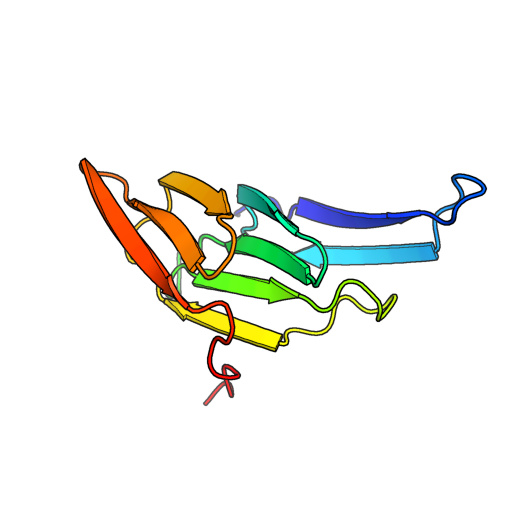.865 20.112 1.406 1.00 46.56 100 SER A C 1
ATOM 734 O O . SER A 1 100 ? 3.429 20.775 0.534 1.00 46.56 100 SER A O 1
ATOM 736 N N . ASN A 1 101 ? 2.059 20.629 2.337 1.00 32.19 101 ASN A N 1
ATOM 737 C CA . ASN A 1 101 ? 2.077 22.047 2.711 1.00 32.19 101 ASN A CA 1
ATOM 738 C C . ASN A 1 101 ? 3.340 22.362 3.515 1.00 32.19 101 ASN A C 1
ATOM 740 O O . ASN A 1 101 ? 3.758 21.476 4.298 1.00 32.19 101 ASN A O 1
#

Sequence (101 aa):
MLKGHQLAWYGSDGKLVQERLLPGATKMAVDSDGVWVMTVSSTASSNLARLNKYANSGDFLGAYPLPAPGAIAIGASSVWVVESGDVIHEYGKTPALVTSN

pLDDT: mean 84.18, std 11.83, range [32.19, 95.81]

Organism: NCBI:txid2961651

Foldseek 3Di:
DQDWDKDFDADPVRHTPAIDTDGQWDDWDDDPFWIWTWGDDPVDFTWTWTFGPPPSVRDTQAIDGANAFDDWDDDPFWIWTQGPPRDIDTHGPRHDHPDDD

Secondary structure (DSSP, 8-state):
-PPPEEEEEE-TTS-EEEEEEETTEEEEEE-SS-EEEEE--SSS-EEEEEE-SSSTT--EEEEEEESSEEEEEE-SSEEEEEETTS-EEEEES-PPP----